Protein AF-A0A242K825-F1 (afdb_monomer_lite)

Organism: NCBI:txid1834193

Radius of gyration: 40.48 Å; chains: 1; bounding box: 76×18×114 Å

Foldseek 3Di:
DADPNHDPVVVVVVCCCVVVVVVVVVVVCCVPPVVVVVVVVVVVVVVVVVVVVVVVVVVVVVVVVVVVVVVVVVVVVVVVVVVVVVVVVVVVVVVVD

Sequence (97 aa):
MRFLGLTLGEIATLIGLLGGGFSGIMFLFKAIVIAPLKSSIDSLEKSVTIFSRQLEESKADRQILHQRINKMDVRVTILEEHDKWEETHRKGGQHEQ

Secondary structure (DSSP, 8-state):
-EETTEEHHHHHHHHHHHHHHHHHHHHHHIIIIIHHHHHHHHHHHHHHHHHHHHHHHHHHHHHHHHHHHHHHHHHHHHHHHHHHHHHHHHHHTTT--

Structure (mmCIF, N/CA/C/O backbone):
data_AF-A0A242K825-F1
#
_entry.id   AF-A0A242K825-F1
#
loop_
_atom_site.group_PDB
_atom_site.id
_atom_site.type_symbol
_atom_site.label_atom_id
_atom_site.label_alt_id
_atom_site.label_comp_id
_atom_site.label_asym_id
_atom_site.label_entity_id
_atom_site.label_seq_id
_atom_site.pdbx_PDB_ins_code
_atom_site.Cartn_x
_atom_site.Cartn_y
_atom_site.Cartn_z
_atom_site.occupancy
_atom_site.B_iso_or_equiv
_atom_site.auth_seq_id
_atom_site.auth_comp_id
_atom_site.auth_asym_id
_atom_site.auth_atom_id
_atom_site.pdbx_PDB_model_num
ATOM 1 N N . MET A 1 1 ? -36.615 10.201 52.262 1.00 60.62 1 MET A N 1
ATOM 2 C CA . MET A 1 1 ? -37.492 10.721 51.189 1.00 60.62 1 MET A CA 1
ATOM 3 C C . MET A 1 1 ? -37.790 9.590 50.218 1.00 60.62 1 MET A C 1
ATOM 5 O O . MET A 1 1 ? -36.862 8.871 49.861 1.00 60.62 1 MET A O 1
ATOM 9 N N . ARG A 1 2 ? -39.063 9.385 49.869 1.00 60.81 2 ARG A N 1
ATOM 10 C CA . ARG A 1 2 ? -39.501 8.408 48.860 1.00 60.81 2 ARG A CA 1
ATOM 11 C C . ARG A 1 2 ? -39.876 9.172 47.593 1.00 60.81 2 ARG A C 1
ATOM 13 O O . ARG A 1 2 ? -40.570 10.179 47.698 1.00 60.81 2 ARG A O 1
ATOM 20 N N . PHE A 1 3 ? -39.415 8.717 46.436 1.00 63.91 3 PHE A N 1
ATOM 21 C CA . PHE A 1 3 ? -39.717 9.314 45.134 1.00 63.91 3 PHE A CA 1
ATOM 22 C C . PHE A 1 3 ? -40.263 8.198 44.237 1.00 63.91 3 PHE A C 1
ATOM 24 O O . PHE A 1 3 ? -39.664 7.130 44.175 1.00 63.91 3 P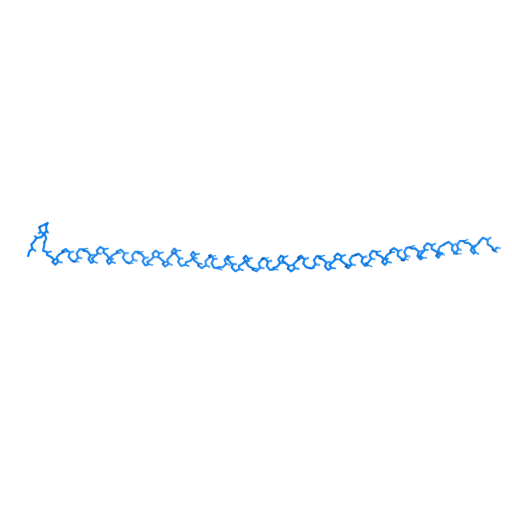HE A O 1
ATOM 31 N N . LEU A 1 4 ? -41.436 8.392 43.618 1.00 74.75 4 LEU A N 1
ATOM 32 C CA . LEU A 1 4 ? -42.138 7.343 42.848 1.00 74.75 4 LEU A CA 1
ATOM 33 C C . LEU A 1 4 ? -42.370 6.026 43.628 1.00 74.75 4 LEU A C 1
ATOM 35 O O . LEU A 1 4 ? -42.348 4.941 43.063 1.00 74.75 4 LEU A O 1
ATOM 39 N N . GLY A 1 5 ? -42.569 6.111 44.948 1.00 78.44 5 GLY A N 1
ATOM 40 C CA . GLY A 1 5 ? -42.779 4.942 45.815 1.00 78.44 5 GLY A CA 1
ATOM 41 C C . GLY A 1 5 ? -41.503 4.192 46.217 1.00 78.44 5 GLY A C 1
ATOM 42 O O . GLY A 1 5 ? -41.552 3.399 47.154 1.00 78.44 5 GLY A O 1
ATOM 43 N N . LEU A 1 6 ? -40.361 4.505 45.601 1.00 79.44 6 LEU A N 1
ATOM 44 C CA . LEU A 1 6 ? -39.059 3.911 45.896 1.00 79.44 6 LEU A CA 1
ATOM 45 C C . LEU A 1 6 ? -38.239 4.799 46.837 1.00 79.44 6 LEU A C 1
ATOM 47 O O . LEU A 1 6 ? -38.347 6.032 46.852 1.00 79.44 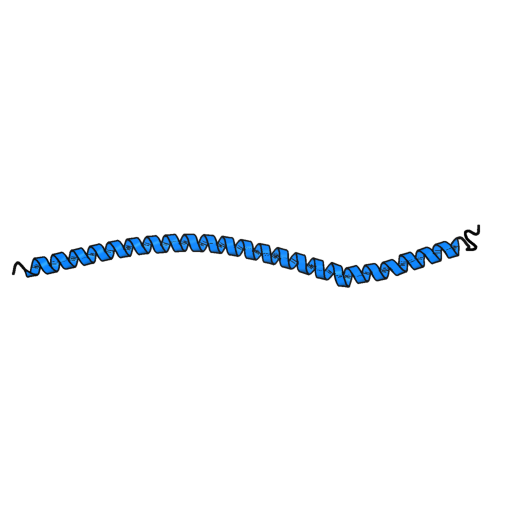6 LEU A O 1
ATOM 51 N N . THR A 1 7 ? -37.408 4.166 47.655 1.00 87.94 7 THR A N 1
ATOM 52 C CA . THR A 1 7 ? -36.398 4.855 48.459 1.00 87.94 7 THR A CA 1
ATOM 53 C C . THR A 1 7 ? -35.252 5.344 47.571 1.00 87.94 7 THR A C 1
ATOM 55 O O . THR A 1 7 ? -34.958 4.768 46.525 1.00 87.94 7 THR A O 1
ATOM 58 N N . LEU A 1 8 ? -34.569 6.415 47.995 1.00 80.75 8 LEU A N 1
ATOM 59 C CA . LEU A 1 8 ? -33.433 6.976 47.249 1.00 80.75 8 LEU A CA 1
ATOM 60 C C . LEU A 1 8 ? -32.345 5.922 46.944 1.00 80.75 8 LEU A C 1
ATOM 62 O O . LEU A 1 8 ? -31.724 5.967 45.885 1.00 80.75 8 LEU A O 1
ATOM 66 N N . GLY A 1 9 ? -32.145 4.964 47.858 1.00 81.00 9 GLY A N 1
ATOM 67 C CA . GLY A 1 9 ? -31.206 3.854 47.685 1.00 81.00 9 GLY A CA 1
ATOM 68 C C . GLY A 1 9 ? -31.629 2.870 46.591 1.00 81.00 9 GLY A C 1
ATOM 69 O O . GLY A 1 9 ? -30.799 2.458 45.787 1.00 81.00 9 GLY A O 1
ATOM 70 N N . GLU A 1 10 ? -32.918 2.547 46.484 1.00 79.81 10 GLU A N 1
ATOM 71 C CA . GLU A 1 10 ? -33.439 1.661 45.430 1.00 79.81 10 GLU A CA 1
ATOM 72 C C . GLU A 1 10 ? -33.317 2.298 44.038 1.00 79.81 10 GLU A C 1
ATOM 74 O O . GLU A 1 10 ? -32.940 1.619 43.085 1.00 79.81 10 GLU A O 1
ATOM 79 N N . ILE A 1 11 ? -33.533 3.615 43.922 1.00 78.50 11 ILE A N 1
ATOM 80 C CA . ILE A 1 11 ? -33.342 4.358 42.664 1.00 78.50 11 ILE A CA 1
ATOM 81 C C . ILE A 1 11 ? -31.867 4.348 42.241 1.00 78.50 11 ILE A C 1
ATOM 83 O O . ILE A 1 11 ? -31.558 4.081 41.080 1.00 78.50 11 ILE A O 1
ATOM 87 N N . ALA A 1 12 ? -30.944 4.591 43.177 1.00 78.06 12 ALA A N 1
ATOM 88 C CA . ALA A 1 12 ? -29.509 4.549 42.899 1.00 78.06 12 ALA A CA 1
ATOM 89 C C . ALA A 1 12 ? -29.053 3.150 42.453 1.00 78.06 12 ALA A C 1
ATOM 91 O O . ALA A 1 12 ? -28.257 3.020 41.523 1.00 78.06 12 ALA A O 1
ATOM 92 N N . THR A 1 13 ? -29.607 2.104 43.067 1.00 80.06 13 THR A N 1
ATOM 93 C CA . THR A 1 13 ? -29.303 0.710 42.715 1.00 80.06 13 THR A CA 1
ATOM 94 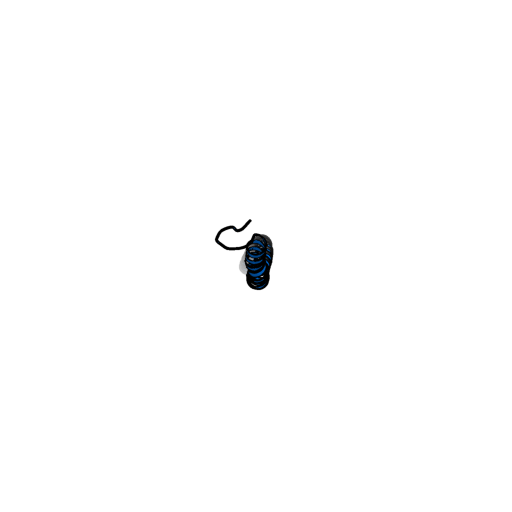C C . THR A 1 13 ? -29.854 0.354 41.333 1.00 80.06 13 THR A C 1
ATOM 96 O O . THR A 1 13 ? -29.161 -0.281 40.545 1.00 80.06 13 THR A O 1
ATOM 99 N N . LEU A 1 14 ? -31.057 0.825 40.989 1.00 77.50 14 LEU A N 1
ATOM 100 C CA . LEU A 1 14 ? -31.666 0.625 39.672 1.00 77.50 14 LEU A CA 1
ATOM 101 C C . LEU A 1 14 ? -30.878 1.326 38.555 1.00 77.50 14 LEU A C 1
ATOM 103 O O . LEU A 1 14 ? -30.628 0.728 37.510 1.00 77.50 14 LEU A O 1
ATOM 107 N N . ILE A 1 15 ? -30.443 2.570 38.782 1.00 77.06 15 ILE A N 1
ATOM 108 C CA . ILE A 1 15 ? -29.607 3.319 37.830 1.00 77.06 15 ILE A CA 1
ATOM 109 C C . ILE A 1 15 ? -28.220 2.678 37.712 1.00 77.06 15 ILE A C 1
ATOM 111 O O . ILE A 1 15 ? -27.701 2.553 36.606 1.00 77.06 15 ILE A O 1
ATOM 115 N N . GLY A 1 16 ? -27.634 2.225 38.822 1.00 74.00 16 GLY A N 1
ATOM 116 C CA . GLY A 1 16 ? -26.364 1.500 38.822 1.00 74.00 16 GLY A CA 1
ATOM 117 C C . GLY A 1 16 ? -26.444 0.161 38.084 1.00 74.00 16 GLY A C 1
ATOM 118 O O . GLY A 1 16 ? -25.519 -0.187 37.355 1.00 74.00 16 GLY A O 1
ATOM 119 N N . LEU A 1 17 ? -27.562 -0.559 38.201 1.00 71.94 17 LEU A N 1
ATOM 120 C CA . LEU A 1 17 ? -27.794 -1.824 37.503 1.00 71.94 17 LEU A CA 1
ATOM 121 C C . LEU A 1 17 ? -28.062 -1.612 36.005 1.00 71.94 17 LEU A C 1
ATOM 123 O O . LEU A 1 17 ? -27.507 -2.333 35.180 1.00 71.94 17 LEU A O 1
ATOM 127 N N . LEU A 1 18 ? -28.854 -0.599 35.636 1.00 69.50 18 LEU A N 1
ATOM 128 C CA . LEU A 1 18 ? -29.098 -0.237 34.235 1.00 69.50 18 LEU A CA 1
ATOM 129 C C . LEU A 1 18 ? -27.835 0.320 33.563 1.00 69.50 18 LEU A C 1
ATOM 131 O O . LEU A 1 18 ? -27.480 -0.122 32.474 1.00 69.50 18 LEU A O 1
ATOM 135 N N . GLY A 1 19 ? -27.120 1.237 34.218 1.00 66.25 19 GLY A N 1
ATOM 136 C CA . GLY A 1 19 ? -25.871 1.814 33.713 1.00 66.25 19 GLY A CA 1
ATOM 137 C C . GLY A 1 19 ? -24.715 0.809 33.689 1.00 66.25 19 GLY A C 1
ATOM 138 O O . GLY A 1 19 ? -23.970 0.740 32.711 1.00 66.25 19 GLY A O 1
ATOM 139 N N . GLY A 1 20 ? -24.596 -0.023 34.725 1.00 65.00 20 GLY A N 1
ATOM 140 C CA . GLY A 1 20 ? -23.605 -1.098 34.808 1.00 65.00 20 GLY A CA 1
ATOM 141 C C . GLY A 1 20 ? -23.882 -2.242 33.828 1.00 65.00 20 GLY A C 1
ATOM 142 O O . GLY A 1 20 ? -22.959 -2.727 33.176 1.00 65.00 20 GLY A O 1
ATOM 143 N N . GLY A 1 21 ? -25.151 -2.620 33.648 1.00 65.31 21 GLY A N 1
ATOM 144 C CA . GLY A 1 21 ? -25.572 -3.631 32.674 1.00 65.31 21 GLY A CA 1
ATOM 145 C C . GLY A 1 21 ? -25.341 -3.191 31.226 1.00 65.31 21 GLY A C 1
ATOM 146 O O . GLY A 1 21 ? -24.828 -3.966 30.417 1.00 65.31 21 GLY A O 1
ATOM 147 N N . PHE A 1 22 ? -25.618 -1.921 30.909 1.00 68.19 22 PHE A N 1
ATOM 148 C CA . PHE A 1 22 ? -25.299 -1.353 29.594 1.00 68.19 22 PHE A CA 1
ATOM 149 C C . PHE A 1 22 ? -23.792 -1.267 29.335 1.00 68.19 22 PHE A C 1
ATOM 151 O O . PHE A 1 22 ? -23.360 -1.468 28.201 1.00 68.19 22 PHE A O 1
ATOM 158 N N . SER A 1 23 ? -22.980 -1.021 30.367 1.00 72.81 23 SER A N 1
ATOM 159 C CA . SER A 1 23 ? -21.518 -0.957 30.243 1.00 72.81 23 SER A CA 1
ATOM 160 C C . SER A 1 23 ? -20.917 -2.276 29.736 1.00 72.81 23 SER A C 1
ATOM 162 O O . SER A 1 23 ? -20.094 -2.267 28.820 1.00 72.81 23 SER A O 1
ATOM 164 N N . GLY A 1 24 ? -21.385 -3.420 30.250 1.00 78.06 24 GLY A N 1
ATOM 165 C CA . GLY A 1 24 ? -20.920 -4.740 29.807 1.00 78.06 24 GLY A CA 1
ATOM 166 C C . GLY A 1 24 ? -21.276 -5.044 28.348 1.00 78.06 24 GLY A C 1
ATOM 167 O O . GLY A 1 24 ? -20.423 -5.484 27.575 1.00 78.06 24 GLY A O 1
ATOM 168 N N . ILE A 1 25 ? -22.511 -4.739 27.939 1.00 81.75 25 ILE A N 1
ATOM 169 C CA . ILE A 1 25 ? -22.963 -4.913 26.549 1.00 81.75 25 ILE A CA 1
ATOM 170 C C . ILE A 1 25 ? -22.179 -3.988 25.607 1.00 81.75 25 ILE A C 1
ATOM 172 O O . ILE A 1 25 ? -21.723 -4.422 24.550 1.00 81.75 25 ILE A O 1
ATOM 176 N N . MET A 1 26 ? -21.958 -2.731 26.002 1.00 81.50 26 MET A N 1
ATOM 177 C CA . MET A 1 26 ? -21.193 -1.763 25.212 1.00 81.50 26 MET A CA 1
ATOM 178 C C . MET A 1 26 ? -19.716 -2.162 25.082 1.00 81.50 26 MET A C 1
ATOM 180 O O . MET A 1 26 ? -19.110 -1.971 24.025 1.00 81.50 26 MET A O 1
ATOM 184 N N . PHE A 1 27 ? -19.133 -2.741 26.136 1.00 84.44 27 PHE A N 1
ATOM 185 C CA . PHE A 1 27 ? -17.778 -3.286 26.112 1.00 84.44 27 PHE A CA 1
ATOM 186 C C . PHE A 1 27 ? -17.661 -4.451 25.122 1.00 84.44 27 PHE A C 1
ATOM 188 O O . PHE A 1 27 ? -16.772 -4.441 24.268 1.00 84.44 27 PHE A O 1
ATOM 195 N N . LEU A 1 28 ? -18.593 -5.407 25.175 1.00 84.81 28 LEU A N 1
ATOM 196 C CA . LEU A 1 28 ? -18.630 -6.534 24.240 1.00 84.81 28 LEU A CA 1
ATOM 197 C C . LEU A 1 28 ? -18.847 -6.069 22.798 1.00 84.81 28 LEU A C 1
ATOM 199 O O . LEU A 1 28 ? -18.152 -6.532 21.897 1.00 84.81 28 LEU A O 1
ATOM 203 N N . PHE A 1 29 ? -19.737 -5.101 22.574 1.00 85.19 29 PHE A N 1
ATOM 204 C CA . PHE A 1 29 ? -19.944 -4.507 21.254 1.00 85.19 29 PHE A CA 1
ATOM 205 C C . PHE A 1 29 ? -18.665 -3.849 20.718 1.00 85.19 29 PHE A C 1
ATOM 207 O O . PHE A 1 29 ? -18.276 -4.076 19.571 1.00 85.19 29 PHE A O 1
ATOM 214 N N . LYS A 1 30 ? -17.953 -3.083 21.554 1.00 84.12 30 LYS A N 1
ATOM 215 C CA . LYS A 1 30 ? -16.654 -2.508 21.178 1.00 84.12 30 LYS A CA 1
ATOM 216 C C . LYS A 1 30 ? -15.627 -3.580 20.815 1.00 84.12 30 LYS A C 1
ATOM 218 O O . LYS A 1 30 ? -14.927 -3.423 19.817 1.00 84.12 30 LYS A O 1
ATOM 223 N N . ALA A 1 31 ? -15.539 -4.645 21.604 1.00 87.06 31 ALA A N 1
ATOM 224 C CA .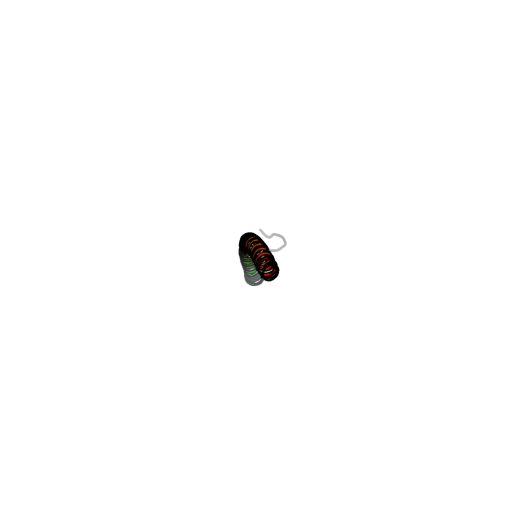 ALA A 1 31 ? -14.553 -5.702 21.409 1.00 87.06 31 ALA A CA 1
ATOM 225 C C . ALA A 1 31 ? -14.845 -6.575 20.177 1.00 87.06 31 ALA A C 1
ATOM 227 O O . ALA A 1 31 ? -13.920 -6.929 19.454 1.00 87.06 31 ALA A O 1
ATOM 228 N N . ILE A 1 32 ? -16.115 -6.903 19.925 1.00 84.50 32 ILE A N 1
ATOM 229 C CA . ILE A 1 32 ? -16.518 -7.821 18.849 1.00 84.50 32 ILE A CA 1
ATOM 230 C C . ILE A 1 32 ? -16.724 -7.086 17.522 1.00 84.50 32 ILE A C 1
ATOM 232 O O . ILE A 1 32 ? -16.419 -7.636 16.470 1.00 84.50 32 ILE A O 1
ATOM 236 N N . VAL A 1 33 ? -17.236 -5.853 17.547 1.00 86.25 33 VAL A N 1
ATOM 237 C CA . VAL A 1 33 ? -17.595 -5.121 16.322 1.00 86.25 33 VAL A CA 1
ATOM 238 C C . VAL A 1 33 ? -16.571 -4.041 16.012 1.00 86.25 33 VAL A C 1
ATOM 240 O O . VAL A 1 33 ? -15.974 -4.045 14.940 1.00 86.25 33 VAL A O 1
ATOM 243 N N . ILE A 1 34 ? -16.329 -3.121 16.946 1.00 86.44 34 ILE A N 1
ATOM 244 C CA . ILE A 1 34 ? -15.534 -1.919 16.652 1.00 86.44 34 ILE A CA 1
ATOM 245 C C . ILE A 1 34 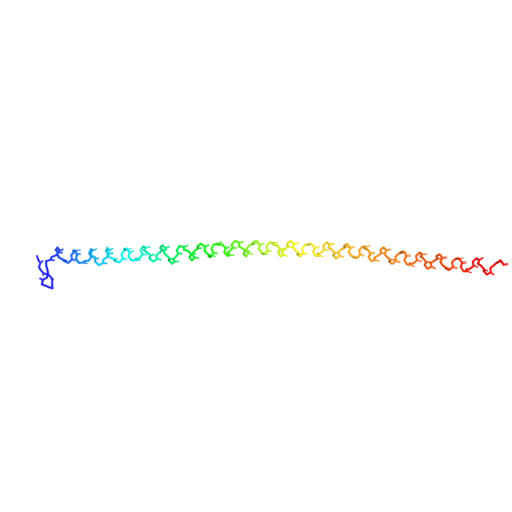? -14.050 -2.257 16.480 1.00 86.44 34 ILE A C 1
ATOM 247 O O . ILE A 1 34 ? -13.425 -1.766 15.541 1.00 86.44 34 ILE A O 1
ATOM 251 N N . ALA A 1 35 ? -13.475 -3.085 17.354 1.00 87.06 35 ALA A N 1
ATOM 252 C CA . ALA A 1 35 ? -12.048 -3.399 17.298 1.00 87.06 35 ALA A CA 1
ATOM 253 C C . ALA A 1 35 ? -11.643 -4.138 16.002 1.00 87.06 35 ALA A C 1
ATOM 255 O O . ALA A 1 35 ? -10.696 -3.684 15.351 1.00 87.06 35 ALA A O 1
ATOM 256 N N . PRO A 1 36 ? -12.359 -5.186 15.543 1.00 86.19 36 PRO A N 1
ATOM 257 C CA . PRO A 1 36 ? -12.040 -5.841 14.274 1.00 86.19 36 PRO A CA 1
ATOM 258 C C . PRO A 1 36 ? -12.275 -4.933 13.067 1.00 86.19 36 PRO A C 1
ATOM 260 O O . PRO A 1 36 ? -11.475 -4.939 12.130 1.00 86.19 36 PRO A O 1
ATOM 263 N N . LEU A 1 37 ? -13.331 -4.109 13.098 1.00 87.19 37 LEU A N 1
ATOM 264 C CA . LEU A 1 37 ? -13.624 -3.163 12.022 1.00 87.19 37 LEU A CA 1
ATOM 265 C C . LEU A 1 37 ? -12.516 -2.114 11.896 1.00 87.19 37 LEU A C 1
ATOM 267 O O . LEU A 1 37 ? -12.016 -1.880 10.799 1.00 87.19 37 LEU A O 1
ATOM 271 N N . LYS A 1 38 ? -12.068 -1.547 13.022 1.00 88.31 38 LYS A N 1
ATOM 272 C CA . LYS A 1 38 ? -10.943 -0.608 13.047 1.00 88.31 38 LYS A CA 1
ATOM 273 C C . LYS A 1 38 ? -9.671 -1.264 12.514 1.00 88.31 38 LYS A C 1
ATOM 275 O O . LYS A 1 38 ? -9.006 -0.687 11.666 1.00 88.31 38 LYS A O 1
ATOM 280 N N . SER A 1 39 ? -9.364 -2.484 12.954 1.00 88.69 39 SER A N 1
ATOM 281 C CA . SER A 1 39 ? -8.192 -3.214 12.457 1.00 88.69 39 SER A CA 1
ATOM 282 C C . SER A 1 39 ? -8.262 -3.484 10.950 1.00 88.69 39 SER A C 1
ATOM 284 O O . SER A 1 39 ? -7.227 -3.484 10.287 1.00 88.69 39 SER A O 1
ATOM 286 N N . SER A 1 40 ? -9.459 -3.729 10.415 1.00 88.38 40 SER A N 1
ATOM 287 C CA . SER A 1 40 ? -9.677 -3.971 8.983 1.00 88.38 40 SER A CA 1
ATOM 288 C C . SER A 1 40 ? -9.560 -2.686 8.161 1.00 88.38 40 SER A C 1
ATOM 290 O O . SER A 1 40 ? -9.042 -2.705 7.050 1.00 88.38 40 SER A O 1
ATOM 292 N N . ILE A 1 41 ? -10.004 -1.557 8.713 1.00 89.81 41 ILE A N 1
ATOM 293 C CA . ILE A 1 41 ? -9.818 -0.238 8.098 1.00 89.81 41 ILE A CA 1
ATOM 294 C C . ILE A 1 41 ? -8.330 0.125 8.083 1.00 89.81 41 ILE A C 1
ATOM 296 O O . ILE A 1 41 ? -7.806 0.472 7.028 1.00 89.81 41 ILE A O 1
ATOM 300 N N . ASP A 1 42 ? -7.632 -0.042 9.210 1.00 89.06 42 ASP A N 1
ATOM 301 C CA . ASP A 1 42 ? -6.199 0.255 9.322 1.00 89.06 42 ASP A CA 1
ATOM 302 C C . ASP A 1 42 ? -5.367 -0.623 8.354 1.00 89.06 42 ASP A C 1
ATOM 304 O O . ASP A 1 42 ? -4.372 -0.173 7.779 1.00 89.06 42 ASP A O 1
ATOM 308 N N . SER A 1 43 ? -5.752 -1.890 8.147 1.00 89.25 43 SER A N 1
ATOM 309 C CA . SER A 1 43 ? -5.076 -2.776 7.188 1.00 89.25 43 SER A CA 1
ATOM 310 C C . SER A 1 43 ? -5.388 -2.417 5.734 1.00 89.25 43 SER A C 1
ATOM 312 O O . SER A 1 43 ? -4.497 -2.493 4.879 1.00 89.25 43 SER A O 1
ATOM 314 N N . LEU A 1 44 ? -6.616 -1.979 5.448 1.00 90.44 44 LEU A N 1
ATOM 315 C CA . LEU A 1 44 ? -7.007 -1.504 4.128 1.00 90.44 44 LEU A CA 1
ATOM 316 C C . LEU A 1 44 ? -6.272 -0.211 3.766 1.00 90.44 44 LEU A C 1
ATOM 318 O O . LEU A 1 44 ? -5.734 -0.114 2.668 1.00 90.44 44 LEU A O 1
ATOM 322 N N . GLU A 1 45 ? -6.165 0.741 4.692 1.00 90.38 45 GLU A N 1
ATOM 323 C CA . GLU A 1 45 ? -5.427 1.994 4.495 1.00 90.38 45 GLU A CA 1
ATOM 324 C C . GLU A 1 45 ? -3.947 1.734 4.174 1.00 90.38 45 GLU A C 1
ATOM 326 O O . GLU A 1 45 ? -3.395 2.284 3.214 1.00 90.38 45 GLU A O 1
ATOM 331 N N . LYS A 1 46 ? -3.314 0.812 4.912 1.00 91.50 46 LYS A N 1
ATOM 332 C CA . LYS A 1 46 ? -1.947 0.359 4.611 1.00 91.50 46 LYS A CA 1
ATOM 333 C C . LYS A 1 46 ? -1.848 -0.280 3.230 1.00 91.50 46 LYS A C 1
ATOM 335 O O . LYS A 1 46 ? -0.919 0.025 2.484 1.00 91.50 46 LYS A O 1
ATOM 340 N N . SER A 1 47 ? -2.803 -1.136 2.877 1.00 91.50 47 SER A N 1
ATOM 341 C CA . SER A 1 47 ? -2.821 -1.818 1.578 1.00 91.50 47 SER A CA 1
ATOM 342 C C . SER A 1 47 ? -2.985 -0.827 0.425 1.00 91.50 47 SER A C 1
ATOM 344 O O . SER A 1 47 ? -2.262 -0.918 -0.562 1.00 91.50 47 SER A O 1
ATOM 346 N N . VAL A 1 48 ? -3.863 0.169 0.572 1.00 92.00 48 VAL A N 1
ATOM 347 C CA . VAL A 1 48 ? -4.062 1.250 -0.407 1.00 92.00 48 VAL A CA 1
ATOM 348 C C . VAL A 1 48 ? -2.807 2.108 -0.543 1.00 92.00 48 VAL A C 1
ATOM 350 O O . VAL A 1 48 ? -2.422 2.455 -1.660 1.00 92.00 48 VAL A O 1
ATOM 353 N N . THR A 1 49 ? -2.133 2.417 0.564 1.00 92.75 49 THR A N 1
ATOM 354 C CA . THR A 1 49 ? -0.871 3.171 0.543 1.00 92.75 49 THR A CA 1
ATOM 355 C C . THR A 1 49 ? 0.218 2.407 -0.212 1.00 92.75 49 THR A C 1
ATOM 357 O O . THR A 1 49 ? 0.873 2.967 -1.092 1.00 92.75 49 THR A O 1
ATOM 360 N N . ILE A 1 50 ? 0.382 1.111 0.075 1.00 93.25 50 ILE A N 1
ATOM 361 C CA . ILE A 1 50 ? 1.349 0.249 -0.622 1.00 93.25 50 ILE A CA 1
ATOM 362 C C . ILE A 1 50 ? 0.998 0.143 -2.106 1.00 93.25 50 ILE A C 1
ATOM 364 O O . ILE A 1 50 ? 1.872 0.309 -2.953 1.00 93.25 50 ILE A O 1
ATOM 368 N N . PHE A 1 51 ? -0.274 -0.081 -2.431 1.00 91.81 51 PHE A N 1
ATOM 369 C CA . PHE A 1 51 ? -0.738 -0.166 -3.812 1.00 91.81 51 PHE A CA 1
ATOM 370 C C . PHE A 1 51 ? -0.501 1.140 -4.580 1.00 91.81 51 PHE A C 1
ATOM 372 O O . PHE A 1 51 ? -0.047 1.115 -5.721 1.00 91.81 51 PHE A O 1
ATOM 379 N N . SER A 1 52 ? -0.739 2.290 -3.945 1.00 92.50 52 SER A N 1
ATOM 380 C CA . SER A 1 52 ? -0.490 3.604 -4.553 1.00 92.50 52 SER A CA 1
ATOM 381 C C . SER A 1 52 ? 0.993 3.804 -4.855 1.00 92.50 52 SER A C 1
ATOM 383 O O . SER A 1 52 ? 1.343 4.239 -5.952 1.00 92.50 52 SER A O 1
ATOM 385 N N . ARG A 1 53 ? 1.869 3.405 -3.927 1.00 93.50 53 ARG A N 1
ATOM 386 C CA . ARG A 1 53 ? 3.320 3.425 -4.136 1.00 93.50 53 ARG A CA 1
ATOM 387 C C . ARG A 1 53 ? 3.752 2.483 -5.262 1.00 93.50 53 ARG A C 1
ATOM 389 O O . ARG A 1 53 ? 4.523 2.888 -6.123 1.00 93.50 53 ARG A O 1
ATOM 396 N N . GLN A 1 54 ? 3.216 1.264 -5.308 1.00 93.12 54 GLN A N 1
ATOM 397 C CA . GLN A 1 54 ? 3.496 0.314 -6.391 1.00 93.12 54 GLN A CA 1
ATOM 398 C C . GLN A 1 54 ? 3.022 0.829 -7.755 1.00 93.12 54 GLN A C 1
ATOM 400 O O . GLN A 1 54 ? 3.678 0.588 -8.765 1.00 93.12 54 GLN A O 1
ATOM 405 N N . LEU A 1 55 ? 1.903 1.558 -7.812 1.00 93.12 55 LEU A N 1
ATOM 406 C CA . LEU A 1 55 ? 1.454 2.212 -9.043 1.00 93.12 55 LEU A CA 1
ATOM 407 C C . LEU A 1 55 ? 2.404 3.327 -9.483 1.00 93.12 55 LEU A C 1
ATOM 409 O O . LEU A 1 55 ? 2.634 3.487 -10.682 1.00 93.12 55 LEU A O 1
ATOM 413 N N . GLU A 1 56 ? 2.940 4.101 -8.545 1.00 92.44 56 GLU A N 1
ATOM 414 C CA . GLU A 1 56 ? 3.929 5.138 -8.839 1.00 92.44 56 GLU A CA 1
ATOM 415 C C . GLU A 1 56 ? 5.245 4.530 -9.344 1.00 92.44 56 GLU A C 1
ATOM 417 O O . GLU A 1 56 ? 5.731 4.922 -10.406 1.00 92.44 56 GLU A O 1
ATOM 422 N N . GLU A 1 57 ? 5.748 3.499 -8.662 1.00 91.56 57 GLU A N 1
ATOM 423 C CA . GLU A 1 57 ? 6.915 2.718 -9.093 1.00 91.56 57 GLU A CA 1
ATOM 424 C C . GLU A 1 57 ? 6.674 2.097 -10.483 1.00 91.56 57 GLU A C 1
ATOM 426 O O . GLU A 1 57 ? 7.495 2.248 -11.387 1.00 91.56 57 GLU A O 1
ATOM 431 N N . SER A 1 58 ? 5.493 1.517 -10.728 1.00 90.50 58 SER A N 1
ATOM 432 C CA . SER A 1 58 ? 5.128 0.966 -12.041 1.00 90.50 58 SER A CA 1
ATOM 433 C C . SER A 1 58 ? 5.086 2.027 -13.146 1.00 90.50 58 SER A C 1
ATOM 435 O O . SER A 1 58 ? 5.480 1.758 -14.284 1.00 90.50 58 SER A O 1
ATOM 437 N N . LYS A 1 59 ? 4.621 3.247 -12.848 1.00 91.62 59 LYS A N 1
ATOM 438 C CA . LYS A 1 59 ? 4.651 4.360 -13.811 1.00 91.62 59 LYS A CA 1
ATOM 439 C C . LYS A 1 59 ? 6.086 4.763 -14.148 1.00 91.62 59 LYS A C 1
ATOM 441 O O . LYS A 1 59 ? 6.374 4.977 -15.327 1.00 91.62 59 LYS A O 1
ATOM 446 N N . ALA A 1 60 ? 6.965 4.838 -13.151 1.00 91.69 60 ALA A N 1
ATOM 447 C CA . ALA A 1 60 ? 8.379 5.141 -13.360 1.00 91.69 60 ALA A CA 1
ATOM 448 C C . ALA A 1 60 ? 9.061 4.061 -14.219 1.00 91.69 60 ALA A C 1
ATOM 450 O O . ALA A 1 60 ? 9.714 4.382 -15.215 1.00 91.69 60 ALA A O 1
ATOM 451 N N . ASP A 1 61 ? 8.816 2.784 -13.924 1.00 92.12 61 ASP A N 1
ATOM 452 C CA . ASP A 1 61 ? 9.352 1.664 -14.704 1.00 92.12 61 ASP A CA 1
ATOM 453 C C . ASP A 1 61 ? 8.891 1.700 -16.162 1.00 92.12 61 ASP A C 1
ATOM 455 O O . ASP A 1 61 ? 9.692 1.499 -17.079 1.00 92.12 61 ASP A O 1
ATOM 459 N N . ARG A 1 62 ? 7.613 2.022 -16.411 1.00 90.81 62 ARG A N 1
ATOM 460 C CA . ARG A 1 62 ? 7.101 2.195 -17.780 1.00 90.81 62 ARG A CA 1
ATOM 461 C C . ARG A 1 62 ? 7.826 3.314 -18.521 1.00 90.81 62 ARG A C 1
ATOM 463 O O . ARG A 1 62 ? 8.152 3.134 -19.691 1.00 90.81 62 ARG A O 1
ATOM 470 N N . GLN A 1 63 ? 8.107 4.444 -17.871 1.00 93.06 63 GLN A N 1
ATOM 471 C CA . GLN A 1 63 ? 8.863 5.533 -18.501 1.00 93.06 63 GLN A CA 1
ATOM 472 C C . GLN A 1 63 ? 10.276 5.091 -18.893 1.00 93.06 63 GLN A C 1
ATOM 474 O O . GLN A 1 63 ? 10.708 5.346 -20.019 1.00 93.06 63 GLN A O 1
ATOM 479 N N . ILE A 1 64 ? 10.972 4.376 -18.006 1.00 92.06 64 ILE A N 1
ATOM 480 C CA . ILE A 1 64 ? 12.302 3.825 -18.298 1.00 92.06 64 ILE A CA 1
ATOM 481 C C . ILE A 1 64 ? 12.221 2.828 -19.459 1.00 92.06 64 ILE A C 1
ATOM 483 O O . ILE A 1 64 ? 13.050 2.864 -20.373 1.00 92.06 64 ILE A O 1
ATOM 487 N N . LEU A 1 65 ? 11.209 1.957 -19.466 1.00 92.88 65 LEU A N 1
ATOM 488 C CA . LEU A 1 65 ? 10.999 0.992 -20.542 1.00 92.88 65 LEU A CA 1
ATOM 489 C C . LEU A 1 65 ? 10.777 1.695 -21.888 1.00 92.88 65 LEU A C 1
ATOM 491 O O . LEU A 1 65 ? 11.414 1.327 -22.873 1.00 92.88 65 LEU A O 1
ATOM 495 N N . HIS A 1 66 ? 9.950 2.744 -21.925 1.00 92.25 66 HIS A N 1
ATOM 496 C CA . HIS A 1 66 ? 9.731 3.549 -23.128 1.00 92.25 66 HIS A CA 1
ATOM 497 C C . HIS A 1 66 ? 11.026 4.186 -23.642 1.00 92.25 66 HIS A C 1
ATOM 499 O O . HIS A 1 66 ? 11.304 4.119 -24.839 1.00 92.25 66 HIS A O 1
ATOM 505 N N . GLN A 1 67 ? 11.860 4.741 -22.759 1.00 92.50 67 GLN A N 1
ATOM 506 C CA . GLN A 1 67 ? 13.162 5.291 -23.153 1.00 92.50 67 GLN A CA 1
ATOM 507 C C . GLN A 1 67 ? 14.093 4.215 -23.730 1.00 92.50 67 GLN A C 1
ATOM 509 O O . GLN A 1 67 ? 14.776 4.452 -24.730 1.00 92.50 67 GLN A O 1
ATOM 514 N N . ARG A 1 68 ? 14.115 3.019 -23.126 1.00 91.94 68 ARG A N 1
ATOM 515 C CA . ARG A 1 68 ? 14.915 1.888 -23.619 1.00 91.94 68 ARG A CA 1
ATOM 516 C C . ARG A 1 68 ? 14.436 1.401 -24.983 1.00 91.94 68 ARG A C 1
ATOM 518 O O . ARG A 1 68 ? 15.281 1.157 -25.840 1.00 91.94 68 ARG A O 1
ATOM 525 N N . ILE A 1 69 ? 13.122 1.295 -25.184 1.00 92.81 69 ILE A N 1
ATOM 526 C CA . ILE A 1 69 ? 12.526 0.929 -26.475 1.00 92.81 69 ILE A CA 1
ATOM 527 C C . ILE A 1 69 ? 12.906 1.963 -27.531 1.00 92.81 69 ILE A C 1
ATOM 529 O O . ILE A 1 69 ? 13.438 1.580 -28.562 1.00 92.81 69 ILE A O 1
ATOM 533 N N . ASN A 1 70 ? 12.753 3.259 -27.246 1.00 92.50 70 ASN A N 1
ATOM 534 C CA . ASN A 1 70 ? 13.114 4.315 -28.193 1.00 92.50 70 ASN A CA 1
ATOM 535 C C . ASN A 1 70 ? 14.601 4.257 -28.590 1.00 92.50 70 ASN A C 1
ATOM 537 O O . ASN A 1 70 ? 14.960 4.370 -29.757 1.00 92.50 70 ASN A O 1
ATOM 541 N N . LYS A 1 71 ? 15.493 4.018 -27.621 1.00 92.88 71 LYS A N 1
ATOM 542 C CA . LYS A 1 71 ? 16.926 3.849 -27.902 1.00 92.88 71 LYS A CA 1
ATOM 543 C C . LYS A 1 71 ? 17.216 2.607 -28.749 1.00 92.88 71 LYS A C 1
ATOM 545 O O . LYS A 1 71 ? 18.162 2.614 -29.533 1.00 92.88 71 LYS A O 1
ATOM 550 N N . MET A 1 72 ? 16.464 1.530 -28.541 1.00 92.69 72 MET A N 1
ATOM 551 C CA . MET A 1 72 ? 16.594 0.304 -29.321 1.00 92.69 72 MET A CA 1
ATOM 552 C C . MET A 1 72 ? 16.095 0.509 -30.750 1.00 92.69 72 MET A C 1
ATOM 554 O O . MET A 1 72 ? 16.795 0.113 -31.671 1.00 92.69 72 MET A O 1
ATOM 558 N N . ASP A 1 73 ? 14.968 1.193 -30.921 1.00 93.50 73 ASP A N 1
ATOM 559 C CA . ASP A 1 73 ? 14.388 1.532 -32.221 1.00 93.50 73 ASP A CA 1
ATOM 560 C C . ASP A 1 73 ? 15.377 2.337 -33.075 1.00 93.50 73 ASP A C 1
ATOM 562 O O . ASP A 1 73 ? 15.735 1.922 -34.170 1.00 93.50 73 ASP A O 1
ATOM 566 N N . VAL A 1 74 ? 15.981 3.387 -32.503 1.00 92.31 74 VAL A N 1
ATOM 567 C CA . VAL A 1 74 ? 17.042 4.165 -33.174 1.00 92.31 74 VAL A CA 1
ATOM 568 C C . VAL A 1 74 ? 18.222 3.288 -33.604 1.00 92.31 74 VAL A C 1
ATOM 570 O O . VAL A 1 74 ? 18.769 3.470 -34.689 1.00 92.31 74 VAL A O 1
ATOM 573 N N . ARG A 1 75 ? 18.642 2.333 -32.765 1.00 92.62 75 ARG A N 1
ATOM 574 C CA . ARG A 1 75 ? 19.739 1.416 -33.114 1.00 92.62 75 ARG A CA 1
ATOM 575 C C . ARG A 1 75 ? 19.356 0.480 -34.253 1.00 92.62 75 ARG A C 1
ATOM 577 O O . ARG A 1 75 ? 20.204 0.220 -35.096 1.00 92.62 75 ARG A O 1
ATOM 584 N N . VAL A 1 76 ? 18.121 -0.017 -34.265 1.00 93.50 76 VAL A N 1
ATOM 585 C CA . VAL A 1 76 ? 17.605 -0.858 -35.350 1.00 93.50 76 VAL A CA 1
ATOM 586 C C . VAL A 1 76 ? 17.585 -0.064 -36.651 1.00 93.50 76 VAL A C 1
ATOM 588 O O . VAL A 1 76 ? 18.164 -0.531 -37.622 1.00 93.50 76 VAL A O 1
ATOM 591 N N . THR A 1 77 ? 17.060 1.163 -36.652 1.00 93.38 77 THR A N 1
ATOM 592 C CA . THR A 1 77 ? 17.055 2.026 -37.845 1.00 93.38 77 THR A CA 1
ATOM 593 C C . THR A 1 77 ? 18.459 2.240 -38.409 1.00 93.38 77 THR A C 1
ATOM 595 O O . THR A 1 77 ? 18.668 2.082 -39.607 1.00 93.38 77 THR A O 1
ATOM 598 N N . ILE A 1 78 ? 19.444 2.539 -37.554 1.00 93.25 78 ILE A N 1
ATOM 599 C CA . ILE A 1 78 ? 20.839 2.726 -37.991 1.00 93.25 78 ILE A CA 1
ATOM 600 C C . ILE A 1 78 ? 21.404 1.441 -38.613 1.00 93.25 78 ILE A C 1
ATOM 602 O O . ILE A 1 78 ? 22.103 1.503 -39.622 1.00 93.25 78 ILE A O 1
ATOM 606 N N . LEU A 1 79 ? 21.117 0.280 -38.019 1.00 92.88 79 LEU A N 1
ATOM 607 C CA . LEU A 1 79 ? 21.568 -1.006 -38.554 1.00 92.88 79 LEU A CA 1
ATOM 608 C C . LEU A 1 79 ? 20.891 -1.327 -39.891 1.00 92.88 79 LEU A C 1
ATOM 610 O O . LEU A 1 79 ? 21.569 -1.739 -40.823 1.00 92.88 79 LEU A O 1
ATOM 614 N N . GLU A 1 80 ? 19.591 -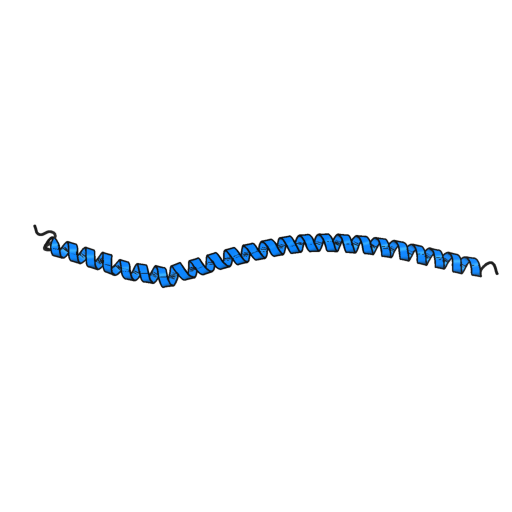1.071 -40.026 1.00 92.44 80 GLU A N 1
ATOM 615 C CA . GLU A 1 80 ? 18.877 -1.253 -41.294 1.00 92.44 80 GLU A CA 1
ATOM 616 C C . GLU A 1 80 ? 19.408 -0.332 -42.402 1.00 92.44 80 GLU A C 1
ATOM 618 O O . GLU A 1 80 ? 19.473 -0.728 -43.567 1.00 92.44 80 GLU A O 1
ATOM 623 N N . GLU A 1 81 ? 19.777 0.906 -42.068 1.00 92.31 81 GLU A N 1
ATOM 624 C CA . GLU A 1 81 ? 20.420 1.829 -43.009 1.00 92.31 81 GLU A CA 1
ATOM 625 C C . GLU A 1 81 ? 21.810 1.339 -43.423 1.00 92.31 81 GLU A C 1
ATOM 627 O O . GLU A 1 81 ? 22.146 1.387 -44.609 1.00 92.31 81 GLU A O 1
ATOM 632 N N . HIS A 1 82 ? 22.593 0.829 -42.470 1.00 91.75 82 HIS A N 1
ATOM 633 C CA . HIS A 1 82 ? 23.903 0.245 -42.738 1.00 91.75 82 HIS A CA 1
ATOM 634 C C . HIS A 1 82 ? 23.803 -0.987 -43.647 1.00 91.75 82 HIS A C 1
ATOM 636 O O . HIS A 1 82 ? 24.494 -1.047 -44.662 1.00 91.75 82 HIS A O 1
ATOM 642 N N . ASP A 1 83 ? 22.892 -1.917 -43.361 1.00 92.19 83 ASP A N 1
ATOM 643 C CA . ASP A 1 83 ? 22.683 -3.117 -44.180 1.00 92.19 83 ASP A CA 1
ATOM 644 C C . ASP A 1 83 ? 22.249 -2.753 -45.611 1.00 92.19 83 ASP A C 1
ATOM 646 O O . ASP A 1 83 ? 22.763 -3.304 -46.588 1.00 92.19 83 ASP A O 1
ATOM 650 N N . LYS A 1 84 ? 21.361 -1.761 -45.774 1.00 90.81 84 LYS A N 1
ATOM 651 C CA . LYS A 1 84 ? 20.985 -1.239 -47.104 1.00 90.81 84 LYS A CA 1
ATOM 652 C C . LYS A 1 84 ? 22.183 -0.634 -47.839 1.00 90.81 84 LYS A C 1
ATOM 654 O O . LYS A 1 84 ? 22.328 -0.815 -49.054 1.00 90.81 84 LYS A O 1
ATOM 659 N N . TRP A 1 85 ? 23.035 0.101 -47.128 1.00 87.94 85 TRP A N 1
ATOM 660 C CA . TRP A 1 85 ? 24.252 0.670 -47.697 1.00 87.94 85 TRP A CA 1
ATOM 661 C C . TRP A 1 85 ? 25.221 -0.434 -48.146 1.00 87.94 85 TRP A C 1
ATOM 663 O O . TRP A 1 85 ? 25.702 -0.396 -49.279 1.00 87.94 85 TRP A O 1
ATOM 673 N N . GLU A 1 86 ? 25.434 -1.473 -47.339 1.00 88.56 86 GLU A N 1
ATOM 674 C CA . GLU A 1 86 ? 26.276 -2.612 -47.720 1.00 88.56 86 GLU A CA 1
ATOM 675 C C . GLU A 1 86 ? 25.709 -3.383 -48.921 1.00 88.56 86 GLU A C 1
ATOM 677 O O . GLU A 1 86 ? 26.446 -3.721 -49.852 1.00 88.56 86 GLU A O 1
ATOM 682 N N . GLU A 1 87 ? 24.395 -3.621 -48.966 1.00 85.62 87 GLU A N 1
ATOM 683 C CA . GLU A 1 87 ? 23.757 -4.299 -50.097 1.00 85.62 87 GLU A CA 1
ATOM 684 C C . GLU A 1 87 ? 23.912 -3.534 -51.415 1.00 85.62 87 GLU A C 1
ATOM 686 O O . GLU A 1 87 ? 24.131 -4.149 -52.465 1.00 85.62 87 GLU A O 1
ATOM 691 N N . THR A 1 88 ? 23.796 -2.205 -51.380 1.00 82.62 88 THR A N 1
ATOM 692 C CA . THR A 1 88 ? 23.969 -1.365 -52.574 1.00 82.62 88 THR A CA 1
ATOM 693 C C . THR A 1 88 ? 25.419 -1.367 -53.058 1.00 82.62 88 THR A C 1
ATOM 695 O O . THR A 1 88 ? 25.644 -1.516 -54.260 1.00 82.62 88 THR A O 1
ATOM 698 N N . HIS A 1 89 ? 26.400 -1.324 -52.152 1.00 79.81 89 HIS A N 1
ATOM 699 C CA . HIS A 1 89 ? 27.825 -1.417 -52.502 1.00 79.81 89 HIS A CA 1
ATOM 700 C C . HIS A 1 89 ? 28.200 -2.801 -53.037 1.00 79.81 89 HIS A C 1
ATOM 702 O O . HIS A 1 89 ? 28.919 -2.914 -54.031 1.00 79.81 89 HIS A O 1
ATOM 708 N N . ARG A 1 90 ? 27.653 -3.864 -52.441 1.00 78.12 90 ARG A N 1
ATOM 709 C CA . ARG A 1 90 ? 27.858 -5.239 -52.910 1.00 78.12 90 ARG A CA 1
ATOM 710 C C . ARG A 1 90 ? 27.281 -5.462 -54.311 1.00 78.12 90 ARG A C 1
ATOM 712 O O . ARG A 1 90 ? 27.909 -6.142 -55.117 1.00 78.12 90 ARG A O 1
ATOM 719 N N . LYS A 1 91 ? 26.101 -4.907 -54.612 1.00 74.56 91 LYS A N 1
ATOM 720 C CA . LYS A 1 91 ? 25.481 -5.003 -55.947 1.00 74.56 91 LYS A CA 1
ATOM 721 C C . LYS A 1 91 ? 26.188 -4.115 -56.977 1.00 74.56 91 LYS A C 1
ATOM 723 O O . LYS A 1 91 ? 26.361 -4.553 -58.107 1.00 74.56 91 LYS A O 1
ATOM 728 N N . GLY A 1 92 ? 26.643 -2.919 -56.596 1.00 66.12 92 GLY A N 1
ATOM 729 C CA . GLY A 1 92 ? 27.418 -2.027 -57.469 1.00 66.12 92 GLY A CA 1
ATOM 730 C C . GLY A 1 92 ? 28.762 -2.628 -57.893 1.00 66.12 92 GLY A C 1
ATOM 731 O O . GLY A 1 92 ? 29.073 -2.651 -59.079 1.00 66.12 92 GLY A O 1
ATOM 732 N N . GLY A 1 93 ? 29.500 -3.232 -56.956 1.00 61.47 93 GLY A N 1
ATOM 733 C CA . GLY A 1 93 ? 30.784 -3.885 -57.245 1.00 61.47 93 GLY A CA 1
ATOM 734 C C . GLY A 1 93 ? 30.693 -5.179 -58.071 1.00 61.47 93 GLY A C 1
ATOM 735 O O . GLY A 1 93 ? 31.710 -5.638 -58.583 1.00 61.47 93 GLY A O 1
ATOM 736 N N . GLN A 1 94 ? 29.499 -5.770 -58.223 1.00 58.78 94 GLN A N 1
ATOM 737 C CA . GLN A 1 94 ? 29.263 -6.928 -59.101 1.00 58.78 94 GLN A CA 1
ATOM 738 C C . GLN A 1 94 ? 28.921 -6.543 -60.549 1.00 58.78 94 GLN A C 1
ATOM 740 O O . GLN A 1 94 ? 28.940 -7.415 -61.409 1.00 58.78 94 GLN A O 1
ATOM 745 N N . HIS A 1 95 ? 28.601 -5.275 -60.828 1.00 55.00 95 HIS A N 1
ATOM 746 C CA . HIS A 1 95 ? 28.313 -4.797 -62.186 1.00 55.00 95 HIS A CA 1
ATOM 747 C C . HIS A 1 95 ? 29.529 -4.161 -62.885 1.00 55.00 95 HIS A C 1
ATOM 749 O O . HIS A 1 95 ? 29.452 -3.877 -64.077 1.00 55.00 95 HIS A O 1
ATOM 755 N N . GLU A 1 96 ? 30.638 -3.955 -62.167 1.00 52.78 96 GLU A N 1
ATOM 756 C CA . GLU A 1 96 ? 31.891 -3.379 -62.689 1.00 52.78 96 GLU A CA 1
ATOM 757 C C . GLU A 1 96 ? 33.004 -4.422 -62.946 1.00 52.78 96 GLU A C 1
ATOM 759 O O . GLU A 1 96 ? 34.131 -4.046 -63.270 1.00 52.78 96 GLU A O 1
ATOM 764 N N . GLN A 1 97 ? 32.700 -5.723 -62.836 1.00 45.44 97 GLN A N 1
ATOM 765 C CA . GLN A 1 97 ? 33.562 -6.844 -63.258 1.00 45.44 97 GLN A CA 1
ATOM 766 C C . GLN A 1 97 ? 32.895 -7.624 -64.389 1.00 45.44 97 GLN A C 1
ATOM 768 O O . GLN A 1 97 ? 33.631 -8.062 -65.301 1.00 45.44 97 GLN A O 1
#

pLDDT: mean 83.6, std 10.99, range [45.44, 93.5]